Protein AF-A0A2V9WVD9-F1 (afdb_monomer_lite)

Structure (mmCIF, N/CA/C/O backbone):
data_AF-A0A2V9WVD9-F1
#
_entry.id   AF-A0A2V9WVD9-F1
#
loop_
_atom_site.group_PDB
_atom_site.id
_atom_site.type_symbol
_atom_site.label_atom_id
_atom_site.label_alt_id
_atom_site.label_comp_id
_atom_site.label_asym_id
_atom_site.label_entity_id
_atom_site.label_seq_id
_atom_site.pdbx_PDB_ins_code
_atom_site.Cartn_x
_atom_site.Cartn_y
_atom_site.Cartn_z
_atom_site.occupancy
_atom_site.B_iso_or_equiv
_atom_site.auth_seq_id
_atom_site.auth_comp_id
_atom_site.auth_asym_id
_atom_site.auth_atom_id
_atom_site.pdbx_PDB_model_num
ATOM 1 N N . MET A 1 1 ? -7.336 -5.904 20.164 1.00 62.81 1 MET A N 1
ATOM 2 C CA . MET A 1 1 ? -7.458 -5.197 18.865 1.00 62.81 1 MET A CA 1
ATOM 3 C C . MET A 1 1 ? -6.102 -4.842 18.256 1.00 62.81 1 MET A C 1
ATOM 5 O O . MET A 1 1 ? -5.957 -5.002 17.049 1.00 62.81 1 MET A O 1
ATOM 9 N N . SER A 1 2 ? -5.093 -4.467 19.050 1.00 80.38 2 SER A N 1
ATOM 10 C CA . SER A 1 2 ? -3.773 -4.030 18.560 1.00 80.38 2 SER A CA 1
ATOM 11 C C . SER A 1 2 ? -3.052 -5.039 17.654 1.00 80.38 2 SER A C 1
ATOM 13 O O . SER A 1 2 ? -2.699 -4.677 16.541 1.00 80.38 2 SER A O 1
ATOM 15 N N . MET A 1 3 ? -2.923 -6.313 18.053 1.00 88.00 3 MET A N 1
ATOM 16 C CA . MET A 1 3 ? -2.240 -7.331 17.230 1.00 88.00 3 MET A CA 1
ATOM 17 C C . MET A 1 3 ? -2.973 -7.623 15.914 1.00 88.00 3 MET A C 1
ATOM 19 O O . MET A 1 3 ? -2.368 -7.728 14.859 1.00 88.00 3 MET A O 1
ATOM 23 N N . ARG A 1 4 ? -4.306 -7.708 15.952 1.00 90.75 4 ARG A N 1
ATOM 24 C CA . ARG A 1 4 ? -5.131 -7.979 14.762 1.00 90.75 4 ARG A CA 1
ATOM 25 C C . ARG A 1 4 ? -5.047 -6.841 13.754 1.00 90.75 4 ARG A C 1
ATOM 27 O O . ARG A 1 4 ? -4.915 -7.087 12.563 1.00 90.75 4 ARG A O 1
ATOM 34 N N . TYR A 1 5 ? -5.119 -5.610 14.250 1.00 91.88 5 TYR A N 1
ATOM 35 C CA . TYR A 1 5 ? -4.944 -4.427 13.424 1.00 91.88 5 TYR A CA 1
ATOM 36 C C . TYR A 1 5 ? -3.520 -4.348 12.861 1.00 91.88 5 TYR A C 1
ATOM 38 O O . TYR A 1 5 ? -3.373 -4.129 11.666 1.00 91.88 5 TYR A O 1
ATOM 46 N N . PHE A 1 6 ? -2.496 -4.615 13.679 1.00 91.50 6 PHE A N 1
ATOM 47 C CA . PHE A 1 6 ? -1.103 -4.685 13.236 1.00 91.50 6 PHE A CA 1
ATOM 48 C C . PHE A 1 6 ? -0.901 -5.728 12.126 1.00 91.50 6 PHE A C 1
ATOM 50 O O . PHE A 1 6 ? -0.403 -5.406 11.056 1.00 91.50 6 PHE A O 1
ATOM 57 N N . LEU A 1 7 ? -1.367 -6.962 12.325 1.00 94.62 7 LEU A N 1
ATOM 58 C CA . LEU A 1 7 ? -1.268 -8.017 11.315 1.00 94.62 7 LEU A CA 1
ATOM 59 C C . LEU A 1 7 ? -2.023 -7.656 10.034 1.00 94.62 7 LEU A C 1
ATOM 61 O O . LEU A 1 7 ? -1.520 -7.894 8.939 1.00 94.62 7 LEU A O 1
ATOM 65 N N . LEU A 1 8 ? -3.211 -7.056 10.157 1.00 95.69 8 LEU A N 1
ATOM 66 C CA . LEU A 1 8 ? -3.988 -6.649 8.993 1.00 95.69 8 LEU A CA 1
ATOM 67 C C . LEU A 1 8 ? -3.308 -5.517 8.223 1.00 95.69 8 LEU A C 1
ATOM 69 O O . LEU A 1 8 ? -3.276 -5.574 6.998 1.00 95.69 8 LEU A O 1
ATOM 73 N N . ILE A 1 9 ? -2.774 -4.502 8.906 1.00 95.00 9 ILE A N 1
ATOM 74 C CA . ILE A 1 9 ? -2.121 -3.384 8.223 1.00 95.00 9 ILE A CA 1
ATOM 75 C C . ILE A 1 9 ? -0.800 -3.828 7.586 1.00 95.00 9 ILE A C 1
ATOM 77 O O . ILE A 1 9 ? -0.530 -3.465 6.446 1.00 95.00 9 ILE A O 1
ATOM 81 N N . THR A 1 10 ? -0.035 -4.699 8.251 1.00 94.88 10 THR A N 1
ATOM 82 C CA . THR A 1 10 ? 1.156 -5.331 7.666 1.00 94.88 10 THR A CA 1
ATOM 83 C C . THR A 1 10 ? 0.789 -6.152 6.432 1.00 94.88 10 THR A C 1
ATOM 85 O O . THR A 1 10 ? 1.432 -6.020 5.391 1.00 94.88 10 THR A O 1
ATOM 88 N N . CYS A 1 11 ? -0.278 -6.952 6.504 1.00 96.62 11 CYS A N 1
ATOM 89 C CA . CYS A 1 11 ? -0.800 -7.691 5.356 1.00 96.62 11 CYS A CA 1
ATOM 90 C C . CYS A 1 11 ? -1.216 -6.746 4.218 1.00 96.62 11 CYS A C 1
ATOM 92 O O . CYS A 1 11 ? -0.853 -6.988 3.071 1.00 96.62 11 CYS A O 1
ATOM 94 N N . ALA A 1 12 ? -1.899 -5.642 4.532 1.00 96.50 12 ALA A N 1
ATOM 95 C CA . ALA A 1 12 ? -2.318 -4.649 3.549 1.00 96.50 12 ALA A CA 1
ATOM 96 C C . ALA A 1 12 ? -1.125 -4.043 2.806 1.00 96.50 12 ALA A C 1
ATOM 98 O O . ALA A 1 12 ? -1.119 -4.041 1.579 1.00 96.50 12 ALA A O 1
ATOM 99 N N . PHE A 1 13 ? -0.094 -3.595 3.528 1.00 95.06 13 PHE A N 1
ATOM 100 C CA . PHE A 1 13 ? 1.111 -3.045 2.909 1.00 95.06 13 PHE A CA 1
ATOM 101 C C . PHE A 1 13 ? 1.817 -4.059 2.006 1.00 95.06 13 PHE A C 1
ATOM 103 O O . PHE A 1 13 ? 2.194 -3.709 0.893 1.00 95.06 13 PHE A O 1
ATOM 110 N N . ASN A 1 14 ? 1.942 -5.318 2.433 1.00 94.88 14 ASN A N 1
ATOM 111 C CA . ASN A 1 14 ? 2.579 -6.356 1.618 1.00 94.88 14 ASN A CA 1
ATOM 112 C C . ASN A 1 14 ? 1.763 -6.697 0.366 1.00 94.88 14 ASN A C 1
ATOM 114 O O . ASN A 1 14 ? 2.318 -6.770 -0.728 1.00 94.88 14 ASN A O 1
ATOM 118 N N . LEU A 1 15 ? 0.444 -6.864 0.508 1.00 95.69 15 LEU A N 1
ATOM 119 C CA . LEU A 1 15 ? -0.432 -7.150 -0.625 1.00 95.69 15 LEU A CA 1
ATOM 120 C C . LEU A 1 15 ? -0.434 -5.999 -1.630 1.00 95.69 15 LEU A C 1
ATOM 122 O O . LEU A 1 15 ? -0.303 -6.242 -2.826 1.00 95.69 15 LEU A O 1
ATOM 126 N N . PHE A 1 16 ? -0.558 -4.758 -1.162 1.00 95.75 16 PHE A N 1
ATOM 127 C CA . PHE A 1 16 ? -0.585 -3.582 -2.026 1.00 95.75 16 PHE A CA 1
ATOM 128 C C . PHE A 1 16 ? 0.747 -3.346 -2.729 1.00 95.75 16 PHE A C 1
ATOM 130 O O . PHE A 1 16 ? 0.742 -3.129 -3.939 1.00 95.75 16 PHE A O 1
ATOM 137 N N . SER A 1 17 ? 1.872 -3.463 -2.018 1.00 91.88 17 SER A N 1
ATOM 138 C CA . SER A 1 17 ? 3.193 -3.365 -2.640 1.00 91.88 17 SER A CA 1
ATOM 139 C C . SER A 1 17 ? 3.402 -4.472 -3.671 1.00 91.88 17 SER A C 1
ATOM 141 O O . SER A 1 17 ? 3.760 -4.172 -4.801 1.00 91.88 17 SER A O 1
ATOM 143 N N . GLY A 1 18 ? 3.123 -5.735 -3.335 1.00 90.06 18 GLY A N 1
ATOM 144 C CA . GLY A 1 18 ? 3.344 -6.852 -4.260 1.00 90.06 18 GLY A CA 1
ATOM 145 C C . GLY A 1 18 ? 2.459 -6.780 -5.506 1.00 90.06 18 GLY A C 1
ATOM 146 O O . GLY A 1 18 ? 2.950 -6.819 -6.631 1.00 90.06 18 GLY A O 1
ATOM 147 N N . THR A 1 19 ? 1.148 -6.624 -5.319 1.00 93.44 19 THR A N 1
ATOM 148 C CA . THR A 1 19 ? 0.192 -6.613 -6.442 1.00 93.44 19 THR A CA 1
ATOM 149 C C . THR A 1 19 ? 0.269 -5.331 -7.269 1.00 93.44 19 THR A C 1
ATOM 151 O O . THR A 1 19 ? 0.208 -5.387 -8.498 1.00 93.44 19 THR A O 1
ATOM 154 N N . GLY A 1 20 ? 0.467 -4.181 -6.617 1.00 91.62 20 GLY A N 1
ATOM 155 C CA . GLY A 1 20 ? 0.653 -2.897 -7.288 1.00 91.62 20 GLY A CA 1
ATOM 156 C C . GLY A 1 20 ? 1.946 -2.847 -8.100 1.00 91.62 20 GLY A C 1
ATOM 157 O O . GLY A 1 20 ? 1.975 -2.216 -9.154 1.00 91.62 20 GLY A O 1
ATOM 158 N N . TYR A 1 21 ? 2.989 -3.563 -7.667 1.00 91.56 21 TYR A N 1
ATOM 159 C CA . TYR A 1 21 ? 4.259 -3.624 -8.383 1.00 91.56 21 TYR A CA 1
ATOM 160 C C . TYR A 1 21 ? 4.154 -4.338 -9.736 1.00 91.56 21 TYR A C 1
ATOM 162 O O . TYR A 1 21 ? 4.729 -3.851 -10.706 1.00 91.56 21 TYR A O 1
ATOM 170 N N . PHE A 1 22 ? 3.366 -5.418 -9.853 1.00 92.69 22 PHE A N 1
ATOM 171 C CA . PHE A 1 22 ? 3.107 -6.051 -11.159 1.00 92.69 22 PHE A CA 1
ATOM 172 C C . PHE A 1 22 ? 2.462 -5.072 -12.140 1.00 92.69 22 PHE A C 1
ATOM 174 O O . PHE A 1 22 ? 2.919 -4.934 -13.274 1.00 92.69 22 PHE A O 1
ATOM 181 N N . PHE A 1 23 ? 1.427 -4.360 -11.683 1.00 93.19 23 PHE A N 1
ATOM 182 C CA . PHE A 1 23 ? 0.738 -3.363 -12.495 1.00 93.19 23 PHE A CA 1
ATOM 183 C C . PHE A 1 23 ? 1.695 -2.242 -12.912 1.00 93.19 23 PHE A C 1
ATOM 185 O O . PHE A 1 23 ? 1.818 -1.940 -14.098 1.00 93.19 23 PHE A O 1
ATOM 192 N N . PHE A 1 24 ? 2.416 -1.665 -11.947 1.00 91.50 24 PHE A N 1
ATOM 193 C CA . PHE A 1 24 ? 3.374 -0.592 -12.194 1.00 91.50 24 PHE A CA 1
ATOM 194 C C . PHE A 1 24 ? 4.455 -1.020 -13.190 1.00 91.50 24 PHE A C 1
ATOM 196 O O . PHE A 1 24 ? 4.701 -0.305 -14.161 1.00 91.50 24 PHE A O 1
ATOM 203 N N . SER A 1 25 ? 5.051 -2.197 -12.996 1.00 91.94 25 SER A N 1
ATOM 204 C CA . SER A 1 25 ? 6.098 -2.721 -13.871 1.00 91.94 25 SER A CA 1
ATOM 205 C C . SER A 1 25 ? 5.582 -3.006 -15.285 1.00 91.94 25 SER A C 1
ATOM 207 O O . SER A 1 25 ? 6.217 -2.606 -16.260 1.00 91.94 25 SER A O 1
ATOM 209 N N . GLY A 1 26 ? 4.384 -3.585 -15.424 1.00 91.69 26 GLY A N 1
ATOM 210 C CA . GLY A 1 26 ? 3.754 -3.815 -16.728 1.00 91.69 26 GLY A CA 1
ATOM 211 C C . GLY A 1 26 ? 3.459 -2.522 -17.504 1.00 91.69 26 GLY A C 1
ATOM 212 O O . GLY A 1 26 ? 3.718 -2.448 -18.712 1.00 91.69 26 GLY A O 1
ATOM 213 N N . VAL A 1 27 ? 2.971 -1.479 -16.819 1.00 92.31 27 VAL A N 1
ATOM 214 C CA . VAL A 1 27 ? 2.673 -0.169 -17.430 1.00 92.31 27 VAL A CA 1
ATOM 215 C C . VAL A 1 27 ? 3.952 0.579 -17.803 1.00 92.31 27 VAL A C 1
ATOM 217 O O . VAL A 1 27 ? 4.081 1.048 -18.932 1.00 92.31 27 VAL A O 1
ATOM 220 N N . THR A 1 28 ? 4.908 0.682 -16.882 1.00 90.62 28 THR A N 1
ATOM 221 C CA . THR A 1 28 ? 6.100 1.535 -17.050 1.00 90.62 28 THR A CA 1
ATOM 222 C C . THR A 1 28 ? 7.258 0.855 -17.769 1.00 90.62 28 THR A C 1
ATOM 224 O O . THR A 1 28 ? 8.167 1.539 -18.228 1.00 90.62 28 THR A O 1
ATOM 227 N N . ASN A 1 29 ? 7.227 -0.474 -17.901 1.00 90.44 29 ASN A N 1
ATOM 228 C CA . ASN A 1 29 ? 8.376 -1.279 -18.320 1.00 90.44 29 ASN A CA 1
ATOM 229 C C . ASN A 1 29 ? 9.611 -1.099 -17.428 1.00 90.44 29 ASN A C 1
ATOM 231 O O . ASN A 1 29 ? 10.742 -1.162 -17.907 1.00 90.44 29 ASN A O 1
ATOM 235 N N . PHE A 1 30 ? 9.395 -0.835 -16.142 1.00 88.12 30 PHE A N 1
ATOM 236 C CA . PHE A 1 30 ? 10.455 -0.573 -15.179 1.00 88.12 30 PHE A CA 1
ATOM 237 C C . PHE A 1 30 ? 10.404 -1.568 -14.013 1.00 88.12 30 PHE A C 1
ATOM 239 O O . PHE A 1 30 ? 9.336 -2.062 -13.645 1.00 88.12 30 PHE A O 1
ATOM 246 N N . GLY A 1 31 ? 11.560 -1.842 -13.411 1.00 86.00 31 GLY A N 1
ATOM 247 C CA . GLY A 1 31 ? 11.699 -2.741 -12.266 1.00 86.00 31 GLY A CA 1
ATOM 248 C C . GLY A 1 31 ? 11.920 -4.209 -12.634 1.00 86.00 31 GLY A C 1
ATOM 249 O O . GLY A 1 31 ? 12.075 -4.574 -13.799 1.00 86.00 31 GLY A O 1
ATOM 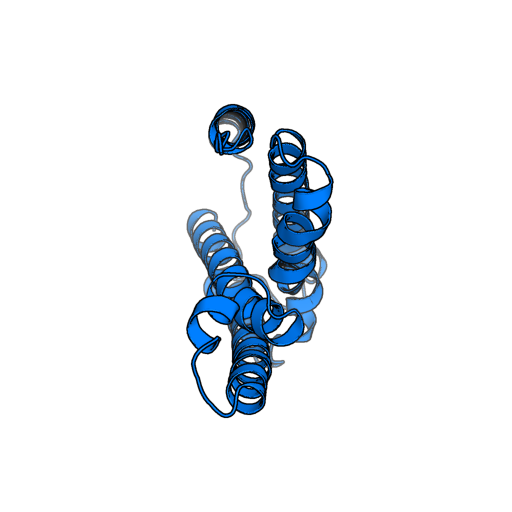250 N N . ASP A 1 32 ? 11.925 -5.055 -11.611 1.00 90.44 32 ASP A N 1
ATOM 251 C CA . ASP A 1 32 ? 12.369 -6.446 -11.681 1.00 90.44 32 ASP A CA 1
ATOM 252 C C . ASP A 1 32 ? 11.490 -7.276 -12.620 1.00 90.44 32 ASP A C 1
ATOM 254 O O . ASP A 1 32 ? 11.994 -8.072 -13.407 1.00 90.44 32 ASP A O 1
ATOM 258 N N . TRP A 1 33 ? 10.173 -7.045 -12.618 1.00 92.19 33 TRP A N 1
ATOM 259 C CA . TRP A 1 33 ? 9.265 -7.771 -13.510 1.00 92.19 33 TRP A CA 1
ATOM 260 C C . TRP A 1 33 ? 9.440 -7.402 -14.975 1.00 92.19 33 TRP A C 1
ATOM 262 O O . TRP A 1 33 ? 9.295 -8.280 -15.820 1.00 92.19 33 TRP A O 1
ATOM 272 N N . ALA A 1 34 ? 9.822 -6.162 -15.282 1.00 91.88 34 ALA A N 1
ATOM 273 C CA . ALA A 1 34 ? 10.179 -5.765 -16.637 1.00 91.88 34 ALA A CA 1
ATOM 274 C C . ALA A 1 34 ? 11.440 -6.504 -17.111 1.00 91.88 34 ALA A C 1
ATOM 276 O O . ALA A 1 34 ? 11.493 -6.952 -18.257 1.00 91.88 34 ALA A O 1
ATOM 277 N N . ALA A 1 35 ? 12.417 -6.710 -16.217 1.00 93.44 35 ALA A N 1
ATOM 278 C CA . ALA A 1 35 ? 13.596 -7.522 -16.508 1.00 93.44 35 ALA A CA 1
ATOM 279 C C . ALA A 1 35 ? 13.228 -8.999 -16.741 1.00 93.44 35 ALA A C 1
ATOM 281 O O . ALA A 1 35 ? 13.685 -9.583 -17.724 1.00 93.44 35 ALA A O 1
ATOM 282 N N . VAL A 1 36 ? 12.343 -9.577 -15.917 1.00 93.44 36 VAL A N 1
ATOM 283 C CA . VAL A 1 36 ? 11.847 -10.960 -16.079 1.00 93.44 36 VAL A CA 1
ATOM 284 C C . VAL A 1 36 ? 11.207 -11.183 -17.454 1.00 93.44 36 VAL A C 1
ATOM 286 O O . VAL A 1 36 ? 11.440 -12.217 -18.076 1.00 93.44 36 VAL A O 1
ATOM 289 N N . ILE A 1 37 ? 10.426 -10.222 -17.958 1.00 93.69 37 ILE A N 1
ATOM 290 C CA . ILE A 1 37 ? 9.719 -10.368 -19.243 1.00 93.69 37 ILE A CA 1
ATOM 291 C C . ILE A 1 37 ? 10.501 -9.841 -20.457 1.00 93.69 37 ILE A C 1
ATOM 293 O O . ILE A 1 37 ? 9.983 -9.866 -21.576 1.00 93.69 37 ILE A O 1
ATOM 297 N N . SER A 1 38 ? 11.723 -9.337 -20.263 1.00 92.69 38 SER A N 1
ATOM 298 C CA . SER A 1 38 ? 12.500 -8.651 -21.308 1.00 92.69 38 SER A CA 1
ATOM 299 C C . SER A 1 38 ? 12.861 -9.551 -22.496 1.00 92.69 38 SER A C 1
ATOM 301 O O . SER A 1 38 ? 12.819 -9.099 -23.636 1.00 92.69 38 SER A O 1
ATOM 303 N N . GLY A 1 39 ? 13.150 -1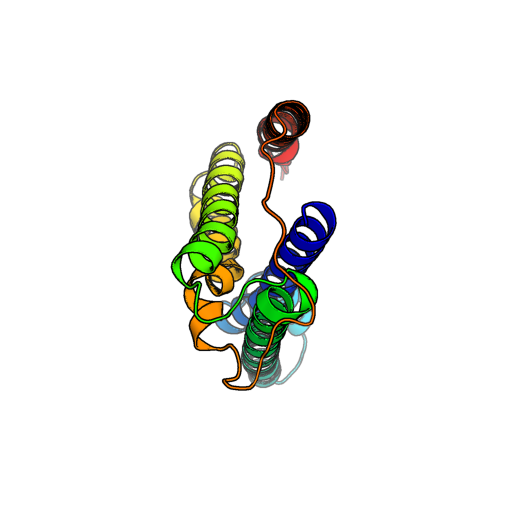0.830 -22.240 1.00 91.62 39 GLY A N 1
ATOM 304 C CA . GLY A 1 39 ? 13.466 -11.830 -23.268 1.00 91.62 39 GLY A CA 1
ATOM 305 C C . GLY A 1 39 ? 12.268 -12.650 -23.758 1.00 91.62 39 GLY A C 1
ATOM 306 O O . GLY A 1 39 ? 12.441 -13.548 -24.580 1.00 91.62 39 GLY A O 1
ATOM 307 N N . LEU A 1 40 ? 11.058 -12.394 -23.247 1.00 92.25 40 LEU A N 1
ATOM 308 C CA . LEU A 1 40 ? 9.876 -13.186 -23.583 1.00 92.25 40 LEU A CA 1
ATOM 309 C C . LEU A 1 40 ? 9.115 -12.578 -24.768 1.00 92.25 40 LEU A C 1
ATOM 311 O O . LEU A 1 40 ? 8.707 -11.415 -24.742 1.00 92.25 40 LEU A O 1
ATOM 315 N N . HIS A 1 41 ? 8.853 -13.397 -25.789 1.00 91.44 41 HIS A N 1
ATOM 316 C CA . HIS A 1 41 ? 8.084 -13.009 -26.970 1.00 91.44 41 HIS A CA 1
ATOM 317 C C . HIS A 1 41 ? 6.679 -13.643 -26.971 1.00 91.44 41 HIS A C 1
ATOM 319 O O . HIS A 1 41 ? 6.537 -14.799 -26.577 1.00 91.44 41 HIS A O 1
ATOM 325 N N . PRO A 1 42 ? 5.635 -12.923 -27.429 1.00 93.38 42 PRO A N 1
ATOM 326 C CA . PRO A 1 42 ? 5.633 -11.502 -27.771 1.00 93.38 42 PRO A CA 1
ATOM 327 C C . PRO A 1 42 ? 5.577 -10.617 -26.512 1.00 93.38 42 PRO A C 1
ATOM 329 O O . PRO A 1 42 ? 4.706 -10.774 -25.660 1.00 93.38 42 PRO A O 1
ATOM 332 N N . HIS A 1 43 ? 6.484 -9.643 -26.410 1.00 92.44 43 HIS A N 1
ATOM 333 C CA . HIS A 1 43 ? 6.679 -8.845 -25.191 1.00 92.44 43 HIS A CA 1
ATOM 334 C C . HIS A 1 43 ? 5.418 -8.084 -24.735 1.00 92.44 43 HIS A C 1
ATOM 336 O O . HIS A 1 43 ? 5.132 -7.992 -23.541 1.00 92.44 43 HIS A O 1
ATOM 342 N N . TRP A 1 44 ? 4.607 -7.590 -25.677 1.00 93.25 44 TRP A N 1
ATOM 343 C CA . TRP A 1 44 ? 3.366 -6.872 -25.366 1.00 93.25 44 TRP A CA 1
ATOM 344 C C . TRP A 1 44 ? 2.348 -7.739 -24.607 1.00 93.25 44 TRP A C 1
ATOM 346 O O . TRP A 1 44 ? 1.628 -7.221 -23.754 1.00 93.25 44 TRP A O 1
ATOM 356 N N . LEU A 1 45 ? 2.309 -9.052 -24.870 1.00 95.88 45 LEU A N 1
ATOM 357 C CA . LEU A 1 45 ? 1.380 -9.972 -24.212 1.00 95.88 45 LEU A CA 1
ATOM 358 C C . LEU A 1 45 ? 1.737 -10.122 -22.733 1.00 95.88 45 LEU A C 1
ATOM 360 O O . LEU A 1 45 ? 0.869 -10.005 -21.873 1.00 95.88 45 LEU A O 1
ATOM 364 N N . TRP A 1 46 ? 3.022 -10.302 -22.428 1.00 95.81 46 TRP A N 1
ATOM 365 C CA . TRP A 1 46 ? 3.513 -10.403 -21.053 1.00 95.81 46 TRP A CA 1
ATOM 366 C C . TRP A 1 46 ? 3.274 -9.121 -20.261 1.00 95.81 46 TRP A C 1
ATOM 368 O O . TRP A 1 46 ? 2.866 -9.176 -19.101 1.00 95.81 46 TRP A O 1
ATOM 378 N N . ARG A 1 47 ? 3.424 -7.961 -20.906 1.00 95.19 47 ARG A N 1
ATOM 379 C CA . ARG A 1 47 ? 3.056 -6.676 -20.301 1.00 95.19 47 ARG A CA 1
ATOM 380 C C . ARG A 1 47 ? 1.567 -6.590 -20.004 1.00 95.19 47 ARG A C 1
ATOM 382 O O . ARG A 1 47 ? 1.201 -6.234 -18.889 1.00 95.19 47 ARG A O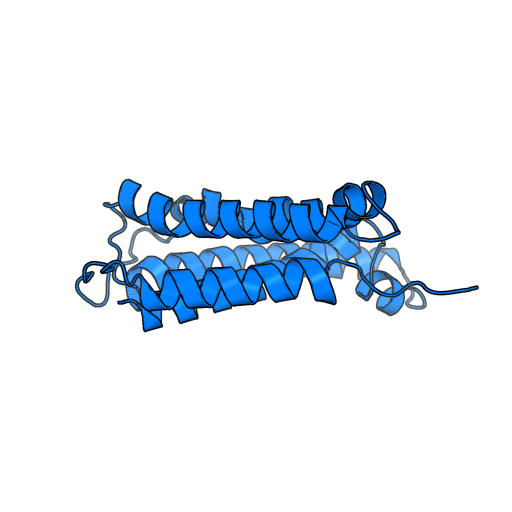 1
ATOM 389 N N . MET A 1 48 ? 0.712 -6.962 -20.955 1.00 95.81 48 MET A N 1
ATOM 390 C CA . MET A 1 48 ? -0.738 -6.990 -20.741 1.00 95.81 48 MET A CA 1
ATOM 391 C C . MET A 1 48 ? -1.124 -7.933 -19.597 1.00 95.81 48 MET A C 1
ATOM 393 O O . MET A 1 48 ? -1.945 -7.563 -18.759 1.00 95.81 48 MET A O 1
ATOM 397 N N . LEU A 1 49 ? -0.492 -9.105 -19.499 1.00 96.19 49 LEU A N 1
ATOM 398 C CA . LEU A 1 49 ? -0.709 -10.039 -18.393 1.00 96.19 49 LEU A CA 1
ATOM 399 C C . LEU A 1 49 ? -0.283 -9.452 -17.041 1.00 96.19 49 LEU A C 1
ATOM 401 O O . LEU A 1 49 ? -1.035 -9.577 -16.076 1.00 96.19 49 LEU A O 1
ATOM 405 N N . LEU A 1 50 ? 0.862 -8.765 -16.963 1.00 95.81 50 LEU A N 1
ATOM 406 C CA . LEU A 1 50 ? 1.287 -8.069 -15.741 1.00 95.81 50 LEU A CA 1
ATOM 407 C C . LEU A 1 50 ? 0.306 -6.963 -15.338 1.00 95.81 50 LEU A C 1
ATOM 409 O O . LEU A 1 50 ? -0.037 -6.842 -14.162 1.00 95.81 50 LEU A O 1
ATOM 413 N N . VAL A 1 51 ? -0.180 -6.182 -16.304 1.00 96.19 51 VAL A N 1
ATOM 414 C CA . VAL A 1 51 ? -1.141 -5.101 -16.055 1.00 96.19 51 VAL A CA 1
ATOM 415 C C . VAL A 1 51 ? -2.476 -5.661 -15.568 1.00 96.19 51 VAL A C 1
ATOM 417 O O . VAL A 1 51 ? -2.960 -5.263 -14.509 1.00 96.19 51 VAL A O 1
ATOM 420 N N . VAL A 1 52 ? -3.067 -6.606 -16.300 1.00 97.31 52 VAL A N 1
ATOM 421 C CA . VAL A 1 52 ? -4.380 -7.178 -15.966 1.00 97.31 52 VAL A CA 1
ATOM 422 C C . VAL A 1 52 ? -4.306 -8.011 -14.686 1.00 97.31 52 VAL A C 1
ATOM 424 O O . VAL A 1 52 ? -5.157 -7.866 -13.805 1.00 97.31 52 VAL A O 1
ATOM 427 N N . GLY A 1 53 ? -3.272 -8.842 -14.551 1.00 97.00 53 GLY A N 1
ATOM 428 C CA . GLY A 1 53 ? -3.027 -9.655 -13.363 1.00 97.00 53 GLY A CA 1
ATOM 429 C C . GLY A 1 53 ? -2.764 -8.794 -12.131 1.00 97.00 53 GLY A C 1
ATOM 430 O O . GLY A 1 53 ? -3.400 -8.998 -11.098 1.00 97.00 53 GLY A O 1
ATOM 431 N N . GLY A 1 54 ? -1.911 -7.775 -12.257 1.00 96.00 54 GLY A N 1
ATOM 432 C CA . GLY A 1 54 ? -1.632 -6.804 -11.202 1.00 96.00 54 GLY A CA 1
ATOM 433 C C . GLY A 1 54 ? -2.877 -6.032 -10.774 1.00 96.00 54 GLY A C 1
ATOM 434 O O . GLY A 1 54 ? -3.191 -6.004 -9.587 1.00 96.00 54 GLY A O 1
ATOM 435 N N . ALA A 1 55 ? -3.644 -5.478 -11.718 1.00 95.88 55 ALA A N 1
ATOM 436 C CA . ALA A 1 55 ? -4.879 -4.748 -11.419 1.00 95.88 55 ALA A CA 1
ATOM 437 C C . ALA A 1 55 ? -5.931 -5.637 -10.732 1.00 95.88 55 ALA A C 1
ATOM 439 O O . ALA A 1 55 ? -6.545 -5.232 -9.742 1.00 95.88 55 ALA A O 1
ATOM 440 N N . THR A 1 56 ? -6.108 -6.867 -11.219 1.00 97.25 56 THR A N 1
ATOM 441 C CA . THR A 1 56 ? -7.061 -7.830 -10.647 1.00 97.25 56 THR A CA 1
ATOM 442 C C . THR A 1 56 ? -6.638 -8.253 -9.242 1.00 97.25 56 THR A C 1
ATOM 444 O O . THR A 1 56 ? -7.453 -8.237 -8.315 1.00 97.25 56 THR A O 1
ATOM 447 N N . ALA A 1 57 ? -5.357 -8.576 -9.051 1.00 96.88 57 ALA A N 1
ATOM 448 C CA . ALA A 1 57 ? -4.814 -8.941 -7.749 1.00 96.88 57 ALA A CA 1
ATOM 449 C C . ALA A 1 57 ? -4.864 -7.764 -6.763 1.00 96.88 57 ALA A C 1
ATOM 451 O O . ALA A 1 57 ? -5.200 -7.957 -5.596 1.00 96.88 57 ALA A O 1
ATOM 452 N N . TYR A 1 58 ? -4.617 -6.539 -7.232 1.00 96.56 58 TYR A N 1
ATOM 453 C CA . TYR A 1 58 ? -4.720 -5.326 -6.425 1.00 96.56 58 TYR A CA 1
ATOM 454 C C . TYR A 1 58 ? -6.159 -5.067 -5.976 1.00 96.56 58 TYR A C 1
ATOM 456 O O . TYR A 1 58 ? -6.420 -4.821 -4.797 1.00 96.56 58 TYR A O 1
ATOM 464 N N . TYR A 1 59 ? -7.124 -5.197 -6.888 1.00 96.38 59 TYR A N 1
ATOM 465 C CA . TYR A 1 59 ? -8.542 -5.110 -6.549 1.00 96.38 59 TYR A CA 1
ATOM 466 C C . TYR A 1 59 ? -8.941 -6.170 -5.511 1.00 96.38 59 TYR A C 1
ATOM 468 O O . TYR A 1 59 ? -9.597 -5.856 -4.511 1.00 96.38 59 TYR A O 1
ATOM 476 N N . ALA A 1 60 ? -8.500 -7.417 -5.700 1.00 97.00 60 ALA A N 1
ATOM 477 C CA . ALA A 1 60 ? -8.725 -8.492 -4.739 1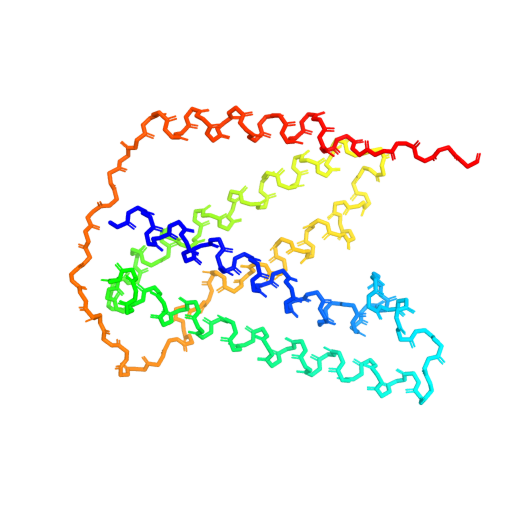.00 97.00 60 ALA A CA 1
ATOM 478 C C . ALA A 1 60 ? -8.087 -8.176 -3.375 1.00 97.00 60 ALA A C 1
ATOM 480 O O . ALA A 1 60 ? -8.740 -8.346 -2.345 1.00 97.00 60 ALA A O 1
ATOM 481 N N . ALA A 1 61 ? -6.867 -7.634 -3.348 1.00 97.44 61 ALA A N 1
ATOM 482 C CA . ALA A 1 61 ? -6.205 -7.193 -2.125 1.00 97.44 61 ALA A CA 1
ATOM 483 C C . ALA A 1 61 ? -7.012 -6.108 -1.399 1.00 97.44 61 ALA A C 1
ATOM 485 O O . ALA A 1 61 ? -7.258 -6.225 -0.198 1.00 97.44 61 ALA A O 1
ATOM 486 N N . VAL A 1 62 ? -7.503 -5.091 -2.117 1.00 97.12 62 VAL A N 1
ATOM 487 C CA . VAL A 1 62 ? -8.342 -4.020 -1.544 1.00 97.12 62 VAL A CA 1
ATOM 488 C C . VAL A 1 62 ? -9.594 -4.611 -0.893 1.00 97.12 62 VAL A C 1
ATOM 490 O O . VAL A 1 62 ? -9.966 -4.229 0.222 1.00 97.12 62 VAL A O 1
ATOM 493 N N . ARG A 1 63 ? -10.218 -5.594 -1.550 1.00 96.31 63 ARG A N 1
ATOM 494 C CA . ARG A 1 63 ? -11.387 -6.315 -1.028 1.00 96.31 63 ARG A CA 1
ATOM 495 C C . ARG A 1 63 ? -11.051 -7.125 0.219 1.00 96.31 63 ARG A C 1
ATOM 497 O O . ARG A 1 63 ? -11.767 -7.008 1.214 1.00 96.31 63 ARG A O 1
ATOM 504 N N . VAL A 1 64 ? -9.976 -7.910 0.188 1.00 96.94 64 VAL A N 1
ATOM 505 C CA . VAL A 1 64 ? -9.530 -8.744 1.315 1.00 96.94 64 VAL A CA 1
ATOM 506 C C . VAL A 1 64 ? -9.212 -7.882 2.534 1.00 96.94 64 VAL A C 1
ATOM 508 O O . VAL A 1 64 ? -9.714 -8.161 3.623 1.00 96.94 64 VAL A O 1
ATOM 511 N N . VAL A 1 65 ? -8.464 -6.790 2.358 1.00 97.19 65 VAL A N 1
ATOM 512 C CA . VAL A 1 65 ? -8.113 -5.870 3.451 1.00 97.19 65 VAL A CA 1
ATOM 513 C C . VAL A 1 65 ? -9.358 -5.172 4.004 1.00 97.19 65 VAL A C 1
ATOM 515 O O . VAL A 1 65 ? -9.536 -5.105 5.222 1.00 97.19 65 VAL A O 1
ATOM 518 N N . GLY A 1 66 ? -10.260 -4.699 3.137 1.00 96.19 66 GLY A N 1
ATOM 519 C CA . GLY A 1 66 ? -11.510 -4.062 3.559 1.00 96.19 66 GLY A CA 1
ATOM 520 C C . GLY A 1 66 ? -12.438 -5.006 4.331 1.00 96.19 66 GLY A C 1
ATOM 521 O O . GLY A 1 66 ? -12.964 -4.642 5.385 1.00 96.19 66 GLY A O 1
ATOM 522 N N . ILE A 1 67 ? -12.592 -6.249 3.865 1.00 95.88 67 ILE A N 1
ATOM 523 C CA . ILE A 1 67 ? -13.330 -7.297 4.589 1.00 95.88 67 ILE A CA 1
ATOM 524 C C . ILE A 1 67 ? -12.625 -7.627 5.908 1.00 95.88 67 ILE A C 1
ATOM 526 O O . ILE A 1 67 ? -13.292 -7.783 6.931 1.00 95.88 67 ILE A O 1
ATOM 530 N N . GLY A 1 68 ? -11.293 -7.683 5.913 1.00 95.44 68 GLY A N 1
ATOM 531 C CA . GLY A 1 68 ? -10.481 -7.874 7.110 1.00 95.44 68 GLY A CA 1
ATOM 532 C C . GLY A 1 68 ? -10.707 -6.776 8.150 1.00 95.44 68 GLY A C 1
ATOM 533 O O . GLY A 1 68 ? -10.859 -7.081 9.330 1.00 95.44 68 GLY A O 1
ATOM 534 N N . LEU A 1 69 ? -10.832 -5.509 7.752 1.00 94.25 69 LEU A N 1
ATOM 535 C CA . LEU A 1 69 ? -11.135 -4.424 8.695 1.00 94.25 69 LEU A CA 1
ATOM 536 C C . LEU A 1 69 ? -12.478 -4.646 9.402 1.00 94.25 69 LEU A C 1
ATOM 538 O O . LEU A 1 69 ? -12.581 -4.449 10.616 1.00 94.25 69 LEU A O 1
ATOM 542 N N . VAL A 1 70 ? -13.483 -5.127 8.670 1.00 94.88 70 VAL A N 1
ATOM 543 C CA . VAL A 1 70 ? -14.810 -5.399 9.234 1.00 94.88 70 VAL A CA 1
ATOM 544 C C . VAL A 1 70 ? -14.832 -6.685 10.049 1.00 94.88 70 VAL A C 1
ATOM 546 O O . VAL A 1 70 ? -15.141 -6.657 11.236 1.00 94.88 70 VAL A O 1
ATOM 549 N N . ARG A 1 71 ? -14.497 -7.823 9.437 1.00 94.31 71 ARG A N 1
ATOM 550 C CA . ARG A 1 71 ? -14.634 -9.149 10.057 1.00 94.31 71 ARG A CA 1
ATOM 551 C C . ARG A 1 71 ? -13.525 -9.438 11.056 1.00 94.31 71 ARG A C 1
ATOM 553 O O . ARG A 1 71 ? -13.795 -9.945 12.142 1.00 94.31 71 ARG A O 1
ATOM 560 N N . TYR A 1 72 ? -12.285 -9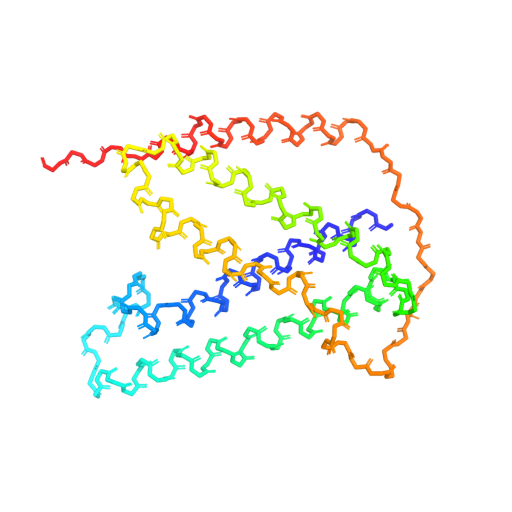.113 10.694 1.00 92.75 72 TYR A N 1
ATOM 561 C CA . TYR A 1 72 ? -11.121 -9.384 11.526 1.00 92.75 72 TYR A CA 1
ATOM 562 C C . TYR A 1 72 ? -10.868 -8.244 12.516 1.00 92.75 72 TYR A C 1
ATOM 564 O O . TYR A 1 72 ? -10.784 -8.497 13.704 1.00 92.75 72 TYR A O 1
ATOM 572 N N . VAL A 1 73 ? -10.805 -6.968 12.156 1.00 92.38 73 VAL A N 1
ATOM 573 C CA . VAL A 1 73 ? -10.591 -5.931 13.197 1.00 92.38 73 VAL A CA 1
ATOM 574 C C . VAL A 1 73 ? -11.876 -5.638 13.984 1.00 92.38 73 VAL A C 1
ATOM 576 O O . VAL A 1 73 ? -11.809 -5.248 15.150 1.00 92.38 73 VAL A O 1
ATOM 579 N N . GLY A 1 74 ? -13.042 -5.931 13.407 1.00 92.75 74 GLY A N 1
ATOM 580 C CA . GLY A 1 74 ? -14.334 -5.723 14.054 1.00 92.75 74 GLY A CA 1
ATOM 581 C C . GLY A 1 74 ? -14.876 -4.312 13.851 1.00 92.75 74 GLY A C 1
ATOM 582 O O . GLY A 1 74 ? -15.740 -3.902 14.616 1.00 92.75 74 GLY A O 1
ATOM 583 N N . VAL A 1 75 ? -14.342 -3.535 12.897 1.00 92.25 75 VAL A N 1
ATOM 584 C CA . VAL A 1 75 ? -14.784 -2.155 12.647 1.00 92.25 75 VAL A CA 1
ATOM 585 C C . VAL A 1 75 ? -16.066 -2.186 11.815 1.00 92.25 75 VAL A C 1
ATOM 587 O O . VAL A 1 75 ? -16.018 -2.603 10.657 1.00 92.25 75 VAL A O 1
ATOM 590 N N . PRO A 1 76 ? -17.210 -1.748 12.360 1.00 90.88 76 PRO A N 1
ATOM 591 C CA . PRO A 1 76 ? -18.461 -1.746 11.620 1.00 90.88 76 PRO A CA 1
ATOM 592 C C . PRO A 1 76 ? -18.402 -0.818 10.401 1.00 90.88 76 PRO A C 1
ATOM 594 O O . PRO A 1 76 ? -17.715 0.208 10.412 1.00 90.88 76 PRO A O 1
ATOM 597 N N . ARG A 1 77 ? -19.124 -1.175 9.336 1.00 89.38 77 ARG A N 1
ATOM 598 C CA . ARG A 1 77 ? -19.146 -0.403 8.082 1.00 89.38 77 ARG A CA 1
ATOM 599 C C . ARG A 1 77 ? -19.774 0.980 8.227 1.00 89.38 77 ARG A C 1
ATOM 601 O O . ARG A 1 77 ? -19.406 1.890 7.492 1.00 89.38 77 ARG A O 1
ATOM 608 N N . ASP A 1 78 ? -20.720 1.132 9.136 1.00 88.94 78 ASP A N 1
ATOM 609 C CA . ASP A 1 78 ? -21.353 2.397 9.514 1.00 88.94 78 ASP A CA 1
ATOM 610 C C . ASP A 1 78 ? -20.357 3.354 10.194 1.00 88.94 78 ASP A C 1
ATOM 612 O O . ASP A 1 78 ? -20.484 4.573 10.085 1.00 88.94 78 ASP A O 1
ATOM 616 N N . GLN A 1 79 ? -19.277 2.836 10.791 1.00 90.25 79 GLN A N 1
ATOM 617 C CA . GLN A 1 79 ? -18.236 3.640 11.439 1.00 90.25 79 GLN A CA 1
ATOM 618 C C . GLN A 1 79 ? -17.150 4.123 10.460 1.00 90.25 79 GLN A C 1
ATOM 620 O O . GLN A 1 79 ? -15.947 3.964 10.700 1.00 90.25 79 GLN A O 1
ATOM 625 N N . GLN A 1 80 ? -17.561 4.791 9.379 1.00 89.31 80 GLN A N 1
ATOM 626 C CA . GLN A 1 80 ? -16.670 5.306 8.325 1.00 89.31 80 GLN A CA 1
ATOM 627 C C . GLN A 1 80 ? -15.533 6.182 8.880 1.00 89.31 80 GLN A C 1
ATOM 629 O O . GLN A 1 80 ? -14.374 6.035 8.497 1.00 89.31 80 GLN A O 1
ATOM 634 N N . ARG A 1 81 ? -15.822 7.056 9.855 1.00 90.88 81 ARG A N 1
ATOM 635 C CA . ARG A 1 81 ? -14.804 7.923 10.479 1.00 90.88 81 ARG A CA 1
ATOM 636 C C . ARG A 1 81 ? -13.693 7.118 11.160 1.00 90.88 81 ARG A C 1
ATOM 638 O O . ARG A 1 81 ? -12.521 7.483 11.073 1.00 90.88 81 ARG A O 1
ATOM 645 N N . ARG A 1 82 ? -14.054 6.018 11.826 1.00 90.56 82 ARG A N 1
ATOM 646 C CA . ARG A 1 82 ? -13.100 5.131 12.500 1.00 90.56 82 ARG A CA 1
ATOM 647 C C . ARG A 1 82 ? -12.276 4.344 11.488 1.00 90.56 82 ARG A C 1
ATOM 649 O O . ARG A 1 82 ? -11.063 4.274 11.653 1.00 90.56 82 ARG A O 1
ATOM 656 N N . MET A 1 83 ? -12.913 3.815 10.441 1.00 91.88 83 MET A N 1
ATOM 657 C CA . MET A 1 83 ? -12.215 3.151 9.335 1.00 91.88 83 MET A CA 1
ATOM 658 C C . MET A 1 83 ? -11.172 4.074 8.711 1.00 91.88 83 MET A C 1
ATOM 660 O O . MET A 1 83 ? -9.997 3.725 8.692 1.00 91.88 83 MET A O 1
ATOM 664 N N . ARG A 1 84 ? -11.577 5.289 8.315 1.00 92.81 84 ARG A N 1
ATOM 665 C CA . ARG A 1 84 ? -10.668 6.287 7.738 1.00 92.81 84 ARG A CA 1
ATOM 666 C C . ARG A 1 84 ? -9.506 6.601 8.668 1.00 92.81 84 ARG A C 1
ATOM 668 O O . ARG A 1 84 ? -8.372 6.637 8.219 1.00 92.81 84 ARG A O 1
ATOM 675 N N . LYS A 1 85 ? -9.742 6.779 9.970 1.00 92.25 85 LYS A N 1
ATOM 676 C CA . LYS A 1 85 ? -8.650 7.029 10.926 1.00 92.25 85 LYS A CA 1
ATOM 677 C C . LYS A 1 85 ? -7.642 5.871 10.974 1.00 92.25 85 LYS A C 1
ATOM 679 O O . LYS A 1 85 ? -6.445 6.118 11.072 1.00 92.25 85 LYS A O 1
ATOM 684 N N . LEU A 1 86 ? -8.126 4.631 10.892 1.00 92.44 86 LEU A N 1
ATOM 685 C CA . LEU A 1 86 ? -7.306 3.416 10.902 1.00 92.44 86 LEU A CA 1
ATOM 686 C C . LEU A 1 86 ? -6.601 3.135 9.565 1.00 92.44 86 LEU A C 1
ATOM 688 O O . LEU A 1 86 ? -5.729 2.281 9.528 1.00 92.44 86 LEU A O 1
ATOM 692 N N . THR A 1 87 ? -6.940 3.817 8.471 1.00 94.94 87 THR A N 1
ATOM 693 C CA . THR A 1 87 ? -6.272 3.607 7.174 1.00 94.94 87 THR A CA 1
ATOM 694 C C . THR A 1 87 ? -5.456 4.812 6.718 1.00 94.94 87 THR A C 1
ATOM 696 O O . THR A 1 87 ? -4.348 4.648 6.218 1.00 94.94 87 THR A O 1
ATOM 699 N N . ILE A 1 88 ? -5.946 6.028 6.957 1.00 95.19 88 ILE A N 1
ATOM 700 C CA . ILE A 1 88 ? -5.279 7.283 6.587 1.00 95.19 88 ILE A CA 1
ATOM 701 C C . ILE A 1 88 ? -3.996 7.483 7.388 1.00 95.19 88 ILE A C 1
ATOM 703 O O . ILE A 1 88 ? -2.982 7.886 6.826 1.00 95.19 88 ILE A O 1
ATOM 707 N N . LEU A 1 89 ? -4.030 7.200 8.694 1.00 93.12 89 LEU A N 1
ATOM 708 C CA . LEU A 1 89 ? -2.861 7.368 9.551 1.00 93.12 89 LEU A CA 1
ATOM 709 C C . LEU A 1 89 ? -1.675 6.510 9.071 1.00 93.12 89 LEU A C 1
ATOM 711 O O . LEU A 1 89 ? -0.638 7.096 8.772 1.00 93.12 89 LEU A O 1
ATOM 715 N N . PRO A 1 90 ? -1.798 5.172 8.921 1.00 93.19 90 PRO A N 1
ATOM 716 C CA . PRO A 1 90 ? -0.686 4.372 8.416 1.00 93.19 90 PRO A CA 1
ATOM 717 C C . PRO A 1 90 ? -0.293 4.743 6.979 1.00 93.19 90 PRO A C 1
ATOM 719 O O . PRO A 1 90 ? 0.896 4.738 6.680 1.00 93.19 90 PRO A O 1
ATOM 722 N N . TYR A 1 91 ? -1.245 5.119 6.117 1.00 94.81 91 TYR A N 1
ATOM 723 C CA . TYR A 1 91 ? -0.960 5.550 4.744 1.00 94.81 91 TYR A CA 1
ATOM 724 C C . TYR A 1 91 ? -0.028 6.772 4.689 1.00 94.81 91 TYR A C 1
ATOM 726 O O . TYR A 1 91 ? 1.036 6.717 4.075 1.00 94.81 91 TYR A O 1
ATOM 734 N N . PHE A 1 92 ? -0.369 7.861 5.386 1.00 95.00 92 PHE A N 1
ATOM 735 C CA . PHE A 1 92 ? 0.481 9.057 5.395 1.00 95.00 92 PHE A CA 1
ATOM 736 C C . PHE A 1 92 ? 1.779 8.854 6.177 1.00 95.00 92 PHE A C 1
ATOM 738 O O . PHE A 1 92 ? 2.806 9.413 5.792 1.00 95.00 92 PHE A O 1
ATOM 745 N N . SER A 1 93 ? 1.766 8.038 7.237 1.00 92.81 93 SER A N 1
ATOM 746 C CA . SER A 1 93 ? 3.000 7.668 7.935 1.00 92.81 93 SER A CA 1
ATOM 747 C C . SER A 1 93 ? 3.976 6.942 7.009 1.00 92.81 93 SER A C 1
ATOM 749 O O . SER A 1 93 ? 5.157 7.275 7.016 1.00 92.81 93 SER A O 1
ATOM 751 N N . ALA A 1 94 ? 3.498 6.005 6.184 1.00 91.75 94 ALA A N 1
ATOM 752 C CA . ALA A 1 94 ? 4.338 5.286 5.231 1.00 91.75 94 ALA A CA 1
ATOM 753 C C . ALA A 1 94 ? 4.902 6.215 4.143 1.00 91.75 94 ALA A C 1
ATOM 755 O O . ALA A 1 94 ? 6.103 6.167 3.879 1.00 91.75 94 ALA A O 1
ATOM 756 N N . ILE A 1 95 ? 4.078 7.110 3.581 1.00 91.44 95 ILE A N 1
ATOM 757 C CA . ILE A 1 95 ? 4.534 8.113 2.604 1.00 91.44 95 ILE A CA 1
ATOM 758 C C . ILE A 1 95 ? 5.612 9.011 3.205 1.00 91.44 95 ILE A C 1
ATOM 760 O O . ILE A 1 95 ? 6.666 9.174 2.596 1.00 91.44 95 ILE A O 1
ATOM 764 N N . GLY A 1 96 ? 5.375 9.589 4.386 1.00 90.69 96 GLY A N 1
ATOM 765 C CA . GLY A 1 96 ? 6.335 10.497 5.016 1.00 90.69 96 GLY A CA 1
ATOM 766 C C . GLY A 1 96 ? 7.662 9.800 5.316 1.00 90.69 96 GLY A C 1
ATOM 767 O O . GLY A 1 96 ? 8.721 10.304 4.956 1.00 90.69 96 GLY A O 1
ATOM 768 N N . LEU A 1 97 ? 7.597 8.604 5.902 1.00 90.62 97 LEU A N 1
ATOM 769 C CA . LEU A 1 97 ? 8.761 7.791 6.255 1.00 90.62 97 LEU A CA 1
ATOM 770 C C . LEU A 1 97 ? 9.601 7.434 5.025 1.00 90.62 97 LEU A C 1
ATOM 772 O O . LEU A 1 97 ? 10.808 7.667 5.014 1.00 90.62 97 LEU A O 1
ATOM 776 N N . LEU A 1 98 ? 8.969 6.897 3.981 1.00 87.94 98 LEU A N 1
ATOM 777 C CA . LEU A 1 98 ? 9.672 6.458 2.776 1.00 87.94 98 LEU A CA 1
ATOM 778 C C . LEU A 1 98 ? 10.115 7.634 1.905 1.00 87.94 98 LEU A C 1
ATOM 780 O O . LEU A 1 98 ? 11.142 7.532 1.240 1.00 87.94 98 LEU A O 1
ATOM 784 N N . SER A 1 99 ? 9.417 8.770 1.966 1.00 87.75 99 SER A N 1
ATOM 785 C CA . SER A 1 99 ? 9.883 10.001 1.323 1.00 87.75 99 SER A CA 1
ATOM 786 C C . SER A 1 99 ? 11.128 10.555 2.009 1.00 87.75 99 SER A C 1
ATOM 788 O O . SER A 1 99 ? 12.095 10.889 1.333 1.00 87.75 99 SER A O 1
ATOM 790 N N . LEU A 1 100 ? 11.143 10.596 3.347 1.00 87.75 100 LEU A N 1
ATOM 791 C CA . LEU A 1 100 ? 12.323 11.000 4.118 1.00 87.75 100 LEU A CA 1
ATOM 792 C C . LEU A 1 100 ? 13.508 10.064 3.867 1.00 87.75 100 LEU A C 1
ATOM 794 O O . LEU A 1 100 ? 14.620 10.536 3.654 1.00 87.75 100 LEU A O 1
ATOM 798 N N . ALA A 1 101 ? 13.270 8.751 3.834 1.00 85.69 101 ALA A N 1
ATOM 799 C CA . ALA A 1 101 ? 14.304 7.781 3.488 1.00 85.69 101 ALA A CA 1
ATOM 800 C C . ALA A 1 101 ? 14.815 7.979 2.049 1.00 85.69 101 ALA A C 1
ATOM 802 O O . ALA A 1 101 ? 16.021 7.992 1.831 1.00 85.69 101 ALA A O 1
ATOM 803 N N . GLY A 1 102 ? 13.918 8.195 1.080 1.00 82.88 102 GLY A N 1
ATOM 804 C CA . GLY A 1 102 ? 14.275 8.434 -0.320 1.00 82.88 102 GLY A CA 1
ATOM 805 C C . GLY A 1 102 ? 15.080 9.718 -0.542 1.00 82.88 102 GLY A C 1
ATOM 806 O O . GLY A 1 102 ? 15.975 9.730 -1.380 1.00 82.88 102 GLY A O 1
ATOM 807 N N . LEU A 1 103 ? 14.821 10.776 0.235 1.00 84.75 103 LEU A N 1
ATOM 808 C CA . LEU A 1 103 ? 15.591 12.026 0.185 1.00 84.75 103 LEU A CA 1
ATOM 809 C C . LEU A 1 103 ? 17.045 11.862 0.650 1.00 84.75 103 LEU A C 1
ATOM 811 O O . LEU A 1 103 ? 17.904 12.621 0.211 1.00 84.75 103 LEU A O 1
ATOM 815 N N . LEU A 1 104 ? 17.323 10.892 1.526 1.00 83.69 104 LEU A N 1
ATOM 816 C CA . LEU A 1 104 ? 18.680 10.596 1.996 1.00 83.69 104 LEU A CA 1
ATOM 817 C C . LEU A 1 104 ? 19.468 9.692 1.042 1.00 83.69 104 LEU A C 1
ATOM 819 O O . LEU A 1 104 ? 20.667 9.495 1.248 1.00 83.69 104 LEU A O 1
ATOM 823 N N . ASN A 1 105 ? 18.819 9.146 0.013 1.00 81.19 105 ASN A N 1
ATOM 824 C CA . ASN A 1 105 ? 19.468 8.301 -0.976 1.00 81.19 105 ASN A CA 1
ATOM 825 C C . ASN A 1 105 ? 20.374 9.153 -1.892 1.00 81.19 105 ASN A C 1
ATOM 827 O O . ASN A 1 105 ? 19.960 10.239 -2.296 1.00 81.19 105 ASN A O 1
ATOM 831 N N . PRO A 1 106 ? 21.572 8.683 -2.286 1.00 76.00 106 PRO A N 1
ATOM 832 C CA . PRO A 1 106 ? 22.470 9.397 -3.200 1.00 76.00 106 PRO A CA 1
ATOM 833 C C . PRO A 1 106 ? 21.867 9.667 -4.587 1.00 76.00 106 PRO A C 1
ATOM 835 O O . PRO A 1 106 ? 22.246 10.640 -5.230 1.00 76.00 106 PRO A O 1
ATOM 838 N N . LEU A 1 107 ? 20.901 8.856 -5.040 1.00 72.62 107 LEU A N 1
ATOM 839 C CA . LEU A 1 107 ? 20.119 9.117 -6.261 1.00 72.62 107 LEU A CA 1
ATOM 840 C C . LEU A 1 107 ? 19.035 10.201 -6.055 1.00 72.62 107 LEU A C 1
ATOM 842 O O . LEU A 1 107 ? 18.394 10.651 -7.008 1.00 72.62 107 LEU A O 1
ATOM 846 N N . GLY A 1 108 ? 18.834 10.630 -4.809 1.00 74.50 108 GLY A N 1
ATOM 847 C CA . GLY A 1 108 ? 18.075 11.804 -4.399 1.00 74.50 108 GLY A CA 1
ATOM 848 C C . GLY A 1 108 ? 16.618 11.827 -4.857 1.00 74.50 108 GLY A C 1
ATOM 849 O O . GLY A 1 108 ? 15.906 10.819 -4.886 1.00 74.50 108 GLY A O 1
ATOM 850 N N . ILE A 1 109 ? 16.170 13.031 -5.229 1.00 79.38 109 ILE A N 1
ATOM 851 C CA . ILE A 1 109 ? 14.780 13.332 -5.593 1.00 79.38 109 ILE A CA 1
ATOM 852 C C . ILE A 1 109 ? 14.289 12.531 -6.813 1.00 79.38 109 ILE A C 1
ATOM 854 O O . ILE A 1 109 ? 13.093 12.278 -6.936 1.00 79.38 109 ILE A O 1
ATOM 858 N N . GLN A 1 110 ? 15.183 12.091 -7.706 1.00 76.69 110 GLN A N 1
ATOM 859 C CA . GLN A 1 110 ? 14.791 11.284 -8.866 1.00 76.69 110 GLN A CA 1
ATOM 860 C C . GLN A 1 110 ? 14.225 9.930 -8.434 1.00 76.69 110 GLN A C 1
ATOM 862 O O . GLN A 1 110 ? 13.157 9.539 -8.905 1.00 76.69 110 GLN A O 1
ATOM 867 N N . LEU A 1 111 ? 14.876 9.253 -7.482 1.00 74.69 111 LEU A N 1
ATOM 868 C CA . LEU A 1 111 ? 14.395 7.972 -6.961 1.00 74.69 111 LEU A CA 1
ATOM 869 C C . LEU A 1 111 ? 13.099 8.138 -6.155 1.00 74.69 111 LEU A C 1
ATOM 871 O O . LEU A 1 111 ? 12.225 7.266 -6.185 1.00 74.69 111 LEU A O 1
ATOM 875 N N . LEU A 1 112 ? 12.946 9.281 -5.477 1.00 80.19 112 LEU A N 1
ATOM 876 C CA . LEU A 1 112 ? 11.703 9.642 -4.803 1.00 80.19 112 LEU A CA 1
ATOM 877 C C . LEU A 1 112 ? 10.531 9.679 -5.796 1.00 80.19 112 LEU A C 1
ATOM 879 O O . LEU A 1 112 ? 9.510 9.033 -5.560 1.00 80.19 112 LEU A O 1
ATOM 883 N N . TRP A 1 113 ? 10.688 10.395 -6.911 1.00 79.31 113 TRP A N 1
ATOM 884 C CA . TRP A 1 113 ? 9.636 10.549 -7.921 1.00 79.31 113 TRP A CA 1
ATOM 885 C C . TRP A 1 113 ? 9.384 9.286 -8.741 1.00 79.31 113 TRP A C 1
ATOM 887 O O . TRP A 1 113 ? 8.234 8.987 -9.053 1.00 79.31 113 TRP A O 1
ATOM 897 N N . GLN A 1 114 ? 10.435 8.547 -9.092 1.00 79.31 114 GLN A N 1
ATOM 898 C CA . GLN A 1 114 ? 10.323 7.388 -9.982 1.00 79.31 114 GLN A CA 1
ATOM 899 C C . GLN A 1 114 ? 9.937 6.098 -9.256 1.00 79.31 114 GLN A C 1
ATOM 901 O O . GLN A 1 114 ? 9.346 5.214 -9.871 1.00 79.31 114 GLN A O 1
ATOM 906 N N . SER A 1 115 ? 10.261 5.975 -7.966 1.00 78.00 115 SER A N 1
ATOM 907 C CA . SER A 1 115 ? 10.101 4.720 -7.228 1.00 78.00 115 SER A CA 1
ATOM 908 C C . SER A 1 115 ? 9.329 4.908 -5.929 1.00 78.00 115 SER A C 1
ATOM 910 O O . SER A 1 115 ? 8.242 4.350 -5.775 1.00 78.00 115 SER A O 1
ATOM 912 N N . ALA A 1 116 ? 9.821 5.739 -5.008 1.00 82.00 116 ALA A N 1
ATOM 913 C CA . ALA A 1 116 ? 9.257 5.787 -3.661 1.00 82.00 116 ALA A CA 1
ATOM 914 C C . ALA A 1 116 ? 7.813 6.315 -3.638 1.00 82.00 116 ALA A C 1
ATOM 916 O O . ALA A 1 116 ? 6.960 5.711 -2.991 1.00 82.00 116 ALA A O 1
ATOM 917 N N . LEU A 1 117 ? 7.500 7.395 -4.361 1.00 85.44 117 LEU A N 1
ATOM 918 C CA . LEU A 1 117 ? 6.141 7.941 -4.428 1.00 85.44 117 LEU A CA 1
ATOM 919 C C . LEU A 1 117 ? 5.174 7.021 -5.192 1.00 85.44 117 LEU A C 1
ATOM 921 O O . LEU A 1 117 ? 4.111 6.723 -4.640 1.00 85.44 117 LEU A O 1
ATOM 925 N N . PRO A 1 118 ? 5.505 6.494 -6.389 1.00 85.31 118 PRO A N 1
ATOM 926 C CA . PRO A 1 118 ? 4.661 5.502 -7.049 1.00 85.31 118 PRO A CA 1
ATOM 927 C C . PRO A 1 118 ? 4.420 4.255 -6.195 1.00 85.31 118 PRO A C 1
ATOM 929 O O . PRO A 1 118 ? 3.285 3.796 -6.107 1.00 85.31 118 PRO A O 1
ATOM 932 N N . ALA A 1 119 ? 5.440 3.737 -5.506 1.00 82.62 119 ALA A N 1
ATOM 933 C CA . ALA A 1 119 ? 5.299 2.562 -4.649 1.00 82.62 119 ALA A CA 1
ATOM 934 C C . ALA A 1 119 ? 4.459 2.839 -3.389 1.00 82.62 119 ALA A C 1
ATOM 936 O O . ALA A 1 119 ? 3.706 1.974 -2.941 1.00 82.62 119 ALA A O 1
ATOM 937 N N . THR A 1 120 ? 4.553 4.042 -2.819 1.00 86.94 120 THR A N 1
ATOM 938 C CA . THR A 1 120 ? 3.853 4.400 -1.575 1.00 86.94 120 THR A CA 1
ATOM 939 C C . THR A 1 120 ? 2.529 5.085 -1.840 1.00 86.94 120 THR A C 1
ATOM 941 O O . THR A 1 120 ? 1.481 4.466 -1.682 1.00 86.94 120 THR A O 1
ATOM 944 N N . ALA A 1 121 ? 2.556 6.336 -2.289 1.00 89.44 121 ALA A N 1
ATOM 945 C CA . ALA A 1 121 ? 1.362 7.105 -2.592 1.00 89.44 121 ALA A CA 1
ATOM 946 C C . ALA A 1 121 ? 0.521 6.436 -3.682 1.00 89.44 121 ALA A C 1
ATOM 948 O O . ALA A 1 121 ? -0.697 6.425 -3.570 1.00 89.44 121 ALA A O 1
ATOM 949 N N . GLY A 1 122 ? 1.145 5.831 -4.697 1.00 89.12 122 GLY A N 1
ATOM 950 C CA . GLY A 1 122 ? 0.435 5.041 -5.706 1.00 89.12 122 GLY A CA 1
ATOM 951 C C . GLY A 1 122 ? 0.044 3.656 -5.188 1.00 89.12 122 GLY A C 1
ATOM 952 O O . GLY A 1 122 ? -1.137 3.336 -5.099 1.00 89.12 122 GLY A O 1
ATOM 953 N N . GLY A 1 123 ? 1.018 2.834 -4.803 1.00 89.19 123 GLY A N 1
ATOM 954 C CA . GLY A 1 123 ? 0.790 1.439 -4.422 1.00 89.19 123 GLY A CA 1
ATOM 955 C C . GLY A 1 123 ? -0.109 1.277 -3.197 1.00 89.19 123 GLY A C 1
ATOM 956 O O . GLY A 1 123 ? -0.998 0.438 -3.198 1.00 89.19 123 GLY A O 1
ATOM 957 N N . GLN A 1 124 ? 0.025 2.105 -2.164 1.00 93.88 124 GLN A N 1
ATOM 958 C CA . GLN A 1 124 ? -0.714 1.944 -0.899 1.00 93.88 124 GLN A CA 1
ATOM 959 C C . GLN A 1 124 ? -2.049 2.699 -0.866 1.00 93.88 124 GLN A C 1
ATOM 961 O O . GLN A 1 124 ? -2.788 2.626 0.120 1.00 93.88 124 GLN A O 1
ATOM 966 N N . SER A 1 125 ? -2.373 3.406 -1.945 1.00 93.94 125 SER A N 1
ATOM 967 C CA . SER A 1 125 ? -3.575 4.229 -2.102 1.00 93.94 125 SER A CA 1
ATOM 968 C C . SER A 1 125 ? -4.891 3.482 -1.857 1.00 93.94 125 SER A C 1
ATOM 970 O O . SER A 1 125 ? -5.861 4.082 -1.392 1.00 93.94 125 SER A O 1
ATOM 972 N N . GLY A 1 126 ? -4.902 2.154 -2.013 1.00 93.19 126 GLY A N 1
ATOM 973 C CA . GLY A 1 126 ? -5.975 1.255 -1.589 1.00 93.19 126 GLY A CA 1
ATOM 974 C C . GLY A 1 126 ? -6.495 1.525 -0.174 1.00 93.19 126 GLY A C 1
ATOM 975 O O . GLY A 1 126 ? -7.698 1.418 0.070 1.00 93.19 126 GLY A O 1
ATOM 976 N N . LEU A 1 127 ? -5.633 1.963 0.750 1.00 94.88 127 LEU A N 1
ATOM 977 C CA . LEU A 1 127 ? -6.015 2.359 2.111 1.00 94.88 127 LEU A CA 1
ATOM 978 C C . LEU A 1 127 ? -6.995 3.547 2.160 1.00 94.88 127 LEU A C 1
ATOM 980 O O . LEU A 1 127 ? -7.796 3.643 3.095 1.00 94.88 127 LEU A O 1
ATOM 984 N N . LEU A 1 128 ? -6.979 4.436 1.168 1.00 94.00 128 LEU A N 1
ATOM 985 C CA . LEU A 1 128 ? -7.845 5.616 1.117 1.00 94.00 128 LEU A CA 1
ATOM 986 C C . LEU A 1 128 ? -9.280 5.283 0.704 1.00 94.00 128 LEU A C 1
ATOM 988 O O . LEU A 1 128 ? -10.222 5.914 1.186 1.00 94.00 128 LEU A O 1
ATOM 992 N N . TRP A 1 129 ? -9.458 4.301 -0.180 1.00 92.62 129 TRP A N 1
ATOM 993 C CA . TRP A 1 129 ? -10.752 4.019 -0.807 1.00 92.62 129 TRP A CA 1
ATOM 994 C C . TRP A 1 129 ? -11.305 2.625 -0.540 1.00 92.62 129 TRP A C 1
ATOM 996 O O . TRP A 1 129 ? -12.439 2.355 -0.938 1.00 92.62 129 TRP A O 1
ATOM 1006 N N . LEU A 1 130 ? -10.578 1.742 0.157 1.00 93.50 130 LEU A N 1
ATOM 1007 C CA . LEU A 1 130 ? -11.036 0.371 0.430 1.00 93.50 130 LEU A CA 1
ATOM 1008 C C . LEU A 1 130 ? -12.445 0.294 1.025 1.00 93.50 130 LEU A C 1
ATOM 1010 O O . LEU A 1 130 ? -13.155 -0.675 0.774 1.00 93.50 130 LEU A O 1
ATOM 1014 N N . GLN A 1 131 ? -12.886 1.335 1.738 1.00 91.31 131 GLN A N 1
ATOM 1015 C CA . GLN A 1 131 ? -14.196 1.402 2.388 1.00 91.31 131 GLN A CA 1
ATOM 1016 C C . GLN A 1 131 ? -15.360 1.327 1.390 1.00 91.31 131 GLN A C 1
ATOM 1018 O O . GLN A 1 131 ? -16.422 0.790 1.718 1.00 91.31 131 GLN A O 1
ATOM 1023 N N . TYR A 1 132 ? -15.150 1.818 0.165 1.00 91.81 132 TYR A N 1
ATOM 1024 C CA . TYR A 1 132 ? -16.144 1.801 -0.909 1.00 91.81 132 TYR A CA 1
ATOM 1025 C C . TYR A 1 132 ? -16.271 0.422 -1.558 1.00 91.81 132 TYR A C 1
ATOM 1027 O O . TYR A 1 132 ? -17.321 0.082 -2.095 1.00 91.81 132 TYR A O 1
ATOM 1035 N N . TYR A 1 133 ? -15.229 -0.401 -1.452 1.00 93.12 133 TYR A N 1
ATOM 1036 C CA . TYR A 1 133 ? -15.178 -1.723 -2.068 1.00 93.12 133 TYR A CA 1
ATOM 1037 C C . TYR A 1 133 ? -15.648 -2.839 -1.136 1.00 93.12 133 TYR A C 1
ATOM 1039 O O . TYR A 1 133 ? -15.812 -3.973 -1.583 1.00 93.12 133 TYR A O 1
ATOM 1047 N N . ILE A 1 134 ? -15.921 -2.548 0.137 1.00 94.00 134 ILE A N 1
ATOM 1048 C CA . ILE A 1 134 ? -16.423 -3.543 1.089 1.00 94.00 134 ILE A CA 1
ATOM 1049 C C . ILE A 1 134 ? -17.833 -4.013 0.660 1.00 94.00 134 ILE A C 1
ATOM 1051 O O . ILE A 1 134 ? -18.718 -3.177 0.446 1.00 94.00 134 ILE A O 1
ATOM 1055 N N . PRO A 1 135 ? -18.107 -5.331 0.571 1.00 93.50 135 PRO A N 1
ATOM 1056 C CA . PRO A 1 135 ? -19.445 -5.853 0.265 1.00 93.50 135 PRO A CA 1
ATOM 1057 C C . PRO A 1 135 ? -20.506 -5.434 1.297 1.00 93.50 135 PRO A C 1
ATOM 1059 O O . PRO A 1 135 ? -20.222 -5.398 2.499 1.00 93.50 135 PRO A O 1
ATOM 1062 N N . ARG A 1 136 ? -21.738 -5.128 0.853 1.00 89.06 136 ARG A N 1
ATOM 1063 C CA . ARG A 1 136 ? -22.858 -4.656 1.712 1.00 89.06 136 ARG A CA 1
ATOM 1064 C C . ARG A 1 136 ? -23.199 -5.614 2.855 1.00 89.06 136 ARG A C 1
ATOM 1066 O O . ARG A 1 136 ? -23.353 -5.153 3.975 1.00 89.06 136 ARG A O 1
ATOM 1073 N N . GLY A 1 137 ? -23.177 -6.922 2.610 1.00 89.88 137 GLY A N 1
ATOM 1074 C CA . GLY A 1 137 ? -23.432 -7.947 3.634 1.00 89.88 137 GLY A CA 1
ATOM 1075 C C . GLY A 1 137 ? -22.263 -8.242 4.585 1.00 89.88 137 GLY A C 1
ATOM 1076 O O . GLY A 1 137 ? -22.299 -9.233 5.309 1.00 89.88 137 GLY A O 1
ATOM 1077 N N . THR A 1 138 ? -21.187 -7.449 4.573 1.00 92.31 138 THR A N 1
ATOM 1078 C CA . THR A 1 138 ? -20.048 -7.698 5.469 1.00 92.31 138 THR A CA 1
ATOM 1079 C C . THR A 1 138 ? -20.371 -7.179 6.864 1.00 92.31 138 THR A C 1
ATOM 1081 O O . THR A 1 138 ? -20.390 -5.969 7.082 1.00 92.31 138 THR A O 1
ATOM 1084 N N . VAL A 1 139 ? -20.581 -8.098 7.802 1.00 92.12 139 VAL A N 1
ATOM 1085 C CA . VAL A 1 139 ? -20.823 -7.802 9.219 1.00 92.12 139 VAL A CA 1
ATOM 1086 C C . VAL A 1 139 ? -19.598 -8.141 10.076 1.00 92.12 139 VAL A C 1
ATOM 1088 O O . VAL A 1 139 ? -18.833 -9.037 9.705 1.00 92.12 139 VAL A O 1
ATOM 1091 N N . PRO A 1 140 ? -19.363 -7.434 11.196 1.00 91.94 140 PRO A N 1
ATOM 1092 C CA . PRO A 1 140 ? -18.289 -7.775 12.122 1.00 91.94 140 PRO A CA 1
ATOM 1093 C C . PRO A 1 140 ? -18.507 -9.150 12.761 1.00 91.94 140 PRO A C 1
ATOM 1095 O O . PRO A 1 140 ? -19.581 -9.424 13.284 1.00 91.94 140 PRO A O 1
ATOM 1098 N N . ASN A 1 141 ? -17.462 -9.980 12.819 1.00 90.06 141 ASN A N 1
ATOM 1099 C CA . ASN A 1 141 ? -17.511 -11.249 13.563 1.00 90.06 141 ASN A CA 1
ATOM 1100 C C . ASN A 1 141 ? -17.312 -11.044 15.077 1.00 90.06 141 ASN A C 1
ATOM 1102 O O . ASN A 1 141 ? -17.369 -11.994 15.852 1.00 90.06 141 ASN A O 1
ATOM 1106 N N . ARG A 1 142 ? -16.986 -9.818 15.500 1.00 84.69 142 ARG A N 1
ATOM 1107 C CA . ARG A 1 142 ? -16.693 -9.461 16.890 1.00 84.69 142 ARG A CA 1
ATOM 1108 C C . ARG A 1 142 ? -16.879 -7.973 17.134 1.00 84.69 142 ARG A C 1
ATOM 1110 O O . ARG A 1 142 ? -16.799 -7.172 16.203 1.00 84.69 142 ARG A O 1
ATOM 1117 N N . LYS A 1 143 ? -17.050 -7.605 18.406 1.00 81.31 143 LYS A N 1
ATOM 1118 C CA . LYS A 1 143 ? -17.056 -6.204 18.834 1.00 81.31 143 LYS A CA 1
ATOM 1119 C C . LYS A 1 143 ? -15.675 -5.578 18.644 1.00 81.31 143 LYS A C 1
ATOM 1121 O O . LYS A 1 143 ? -14.644 -6.210 18.871 1.00 81.31 143 LYS A O 1
ATOM 1126 N N . SER A 1 144 ? -15.676 -4.318 18.229 1.00 74.94 144 SER A N 1
ATOM 1127 C CA . SER A 1 144 ? -14.466 -3.519 18.094 1.00 74.94 144 SER A CA 1
ATOM 1128 C C . SER A 1 144 ? -13.971 -3.077 19.472 1.00 74.94 144 SER A C 1
ATOM 1130 O O . SER A 1 144 ? -14.681 -2.359 20.171 1.00 74.94 144 SER A O 1
ATOM 1132 N N . GLU A 1 145 ? -12.760 -3.464 19.866 1.00 78.19 145 GLU A N 1
ATOM 1133 C CA . GLU A 1 145 ? -12.133 -2.951 21.096 1.00 78.19 145 GLU A CA 1
ATOM 1134 C C . GLU A 1 145 ? -11.476 -1.589 20.825 1.00 78.19 145 GLU A C 1
ATOM 1136 O O . GLU A 1 145 ? -11.135 -1.262 19.690 1.00 78.19 145 GLU A O 1
ATOM 1141 N N . ASN A 1 146 ? -11.257 -0.761 21.840 1.00 78.06 146 ASN A N 1
ATOM 1142 C CA . ASN A 1 146 ? -10.545 0.501 21.633 1.00 78.06 146 ASN A CA 1
ATOM 1143 C C . ASN A 1 146 ? -9.035 0.255 21.472 1.00 78.06 146 ASN A C 1
ATOM 1145 O O . ASN A 1 146 ? -8.441 -0.538 22.200 1.00 78.06 146 ASN A O 1
ATOM 1149 N N . LEU A 1 147 ? -8.400 0.934 20.507 1.00 80.06 147 LEU A N 1
ATOM 1150 C CA . LEU A 1 147 ? -6.937 0.969 20.422 1.00 80.06 147 LEU A CA 1
ATOM 1151 C C . LEU A 1 147 ? -6.426 1.902 21.524 1.00 80.06 147 LEU A C 1
ATOM 1153 O O . LEU A 1 147 ? -6.553 3.122 21.410 1.00 80.06 147 LEU A O 1
ATOM 1157 N N . ALA A 1 148 ? -5.865 1.331 22.587 1.00 82.75 148 ALA A N 1
ATOM 1158 C CA . ALA A 1 148 ? -5.156 2.106 23.595 1.00 82.75 148 ALA A CA 1
ATOM 1159 C C . ALA A 1 148 ? -3.830 2.630 23.022 1.00 82.75 148 ALA A C 1
ATOM 1161 O O . ALA A 1 148 ? -3.145 1.940 22.260 1.00 82.75 148 ALA A O 1
ATOM 1162 N N . ARG A 1 149 ? -3.460 3.857 23.395 1.00 82.88 149 ARG A N 1
ATOM 1163 C CA . ARG A 1 149 ? -2.168 4.439 23.024 1.00 82.88 149 ARG A CA 1
ATOM 1164 C C . ARG A 1 149 ? -1.088 3.845 23.926 1.00 82.88 149 ARG A C 1
ATOM 1166 O O . ARG A 1 149 ? -1.161 3.996 25.139 1.00 82.88 149 ARG A O 1
ATOM 1173 N N . SER A 1 150 ? -0.086 3.197 23.338 1.00 88.06 150 SER A N 1
ATOM 1174 C CA . SER A 1 150 ? 1.090 2.719 24.069 1.00 88.06 150 SER A CA 1
ATOM 1175 C C . SER A 1 150 ? 2.298 3.574 23.708 1.00 88.06 150 SER A C 1
ATOM 1177 O O . SER A 1 150 ? 2.780 3.522 22.578 1.00 88.06 150 SER A O 1
ATOM 1179 N N . TYR A 1 151 ? 2.781 4.371 24.662 1.00 89.81 151 TYR A N 1
ATOM 1180 C CA . TYR A 1 151 ? 3.957 5.221 24.459 1.00 89.81 151 TYR A CA 1
ATOM 1181 C C . TYR A 1 151 ? 5.234 4.407 24.246 1.00 89.81 151 TYR A C 1
ATOM 1183 O O . TYR A 1 151 ? 6.059 4.801 23.432 1.00 89.81 151 TYR A O 1
ATOM 1191 N N . ILE A 1 152 ? 5.346 3.236 24.880 1.00 92.19 152 ILE A N 1
ATOM 1192 C CA . ILE A 1 152 ? 6.466 2.307 24.682 1.00 92.19 152 ILE A CA 1
ATOM 1193 C C . ILE A 1 152 ? 6.572 1.918 23.202 1.00 92.19 152 ILE A C 1
ATOM 1195 O O . ILE A 1 152 ? 7.620 2.094 22.590 1.00 92.19 152 ILE A O 1
ATOM 1199 N N . TRP A 1 153 ? 5.467 1.476 22.591 1.00 90.00 153 TRP A N 1
ATOM 1200 C CA . TRP A 1 153 ? 5.452 1.125 21.168 1.00 90.00 153 TRP A CA 1
ATOM 1201 C C . TRP A 1 153 ? 5.694 2.322 20.247 1.00 90.00 153 TRP A C 1
ATOM 1203 O O . TRP A 1 153 ? 6.290 2.151 19.190 1.00 90.00 153 TRP A O 1
ATOM 1213 N N . ILE A 1 154 ? 5.266 3.527 20.636 1.00 89.50 154 ILE A N 1
ATOM 1214 C CA . ILE A 1 154 ? 5.546 4.750 19.869 1.00 89.50 154 ILE A CA 1
ATOM 1215 C C . ILE A 1 154 ? 7.044 5.073 19.893 1.00 89.50 154 ILE A C 1
ATOM 1217 O O . ILE A 1 154 ? 7.605 5.380 18.845 1.00 89.50 154 ILE A O 1
ATOM 1221 N N . VAL A 1 155 ? 7.695 4.976 21.056 1.00 93.81 155 VAL A N 1
ATOM 1222 C CA . VAL A 1 155 ? 9.141 5.211 21.195 1.00 93.81 155 VAL A CA 1
ATOM 1223 C C . VAL A 1 155 ? 9.932 4.160 20.419 1.00 93.81 155 VAL A C 1
ATOM 1225 O O . VAL A 1 155 ? 10.805 4.522 19.636 1.00 93.81 155 VAL A O 1
ATOM 1228 N N . ILE A 1 156 ? 9.586 2.876 20.562 1.00 93.81 156 ILE A N 1
ATOM 1229 C CA . ILE A 1 156 ? 10.215 1.791 19.792 1.00 93.81 156 ILE A CA 1
ATOM 1230 C C . ILE A 1 156 ? 10.051 2.039 18.291 1.00 93.81 156 ILE A C 1
ATOM 1232 O O . ILE A 1 156 ? 11.028 1.958 17.551 1.00 93.81 156 ILE A O 1
ATOM 1236 N N . ALA A 1 157 ? 8.839 2.384 17.842 1.00 90.06 157 ALA A N 1
ATOM 1237 C CA . ALA A 1 157 ? 8.593 2.698 16.441 1.00 90.06 157 ALA A CA 1
ATOM 1238 C C . ALA A 1 157 ? 9.475 3.858 15.973 1.00 90.06 157 ALA A C 1
ATOM 1240 O O . ALA A 1 157 ? 10.119 3.704 14.946 1.00 90.06 157 ALA A O 1
ATOM 1241 N N . ALA A 1 158 ? 9.561 4.953 16.739 1.00 92.88 158 ALA A N 1
ATOM 1242 C CA . ALA A 1 158 ? 10.384 6.117 16.410 1.00 92.88 158 ALA A CA 1
ATOM 1243 C C . ALA A 1 158 ? 11.880 5.781 16.290 1.00 92.88 158 ALA A C 1
ATOM 1245 O O . ALA A 1 158 ? 12.542 6.247 15.361 1.00 92.88 158 ALA A O 1
ATOM 1246 N N . ILE A 1 159 ? 12.412 4.959 17.200 1.00 95.00 159 ILE A N 1
ATOM 1247 C CA . ILE A 1 159 ? 13.802 4.485 17.137 1.00 95.00 159 ILE A CA 1
ATOM 1248 C C . ILE A 1 159 ? 14.013 3.659 15.865 1.00 95.00 159 ILE A C 1
ATOM 1250 O O . ILE A 1 159 ? 14.924 3.949 15.092 1.00 95.00 159 ILE A O 1
ATOM 1254 N N . LEU A 1 160 ? 13.146 2.675 15.606 1.00 94.00 160 LEU A N 1
ATOM 1255 C CA . LEU A 1 160 ? 13.255 1.807 14.432 1.00 94.00 160 LE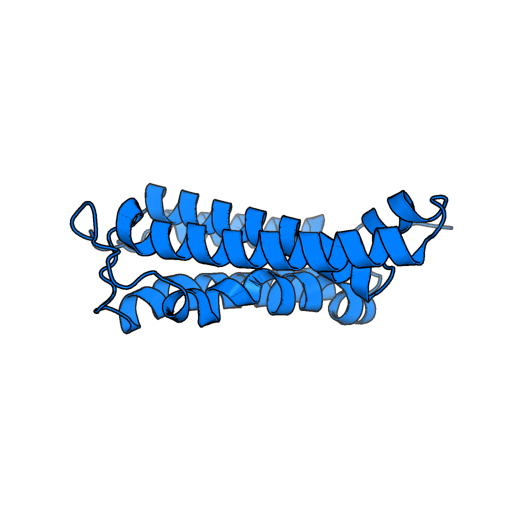U A CA 1
ATOM 1256 C C . LEU A 1 160 ? 13.137 2.587 13.118 1.00 94.00 160 LEU A C 1
ATOM 1258 O O . LEU A 1 160 ? 13.912 2.334 12.197 1.00 94.00 160 LEU A O 1
ATOM 1262 N N . THR A 1 161 ? 12.227 3.562 13.023 1.00 91.25 161 THR A N 1
ATOM 1263 C CA . THR A 1 161 ? 12.150 4.426 11.838 1.00 91.25 161 THR A CA 1
ATOM 1264 C C . THR A 1 161 ? 13.381 5.286 11.671 1.00 91.25 161 THR A C 1
ATOM 1266 O O . THR A 1 161 ? 13.836 5.453 10.546 1.00 91.25 161 THR A O 1
ATOM 1269 N N . SER A 1 162 ? 13.933 5.820 12.758 1.00 91.38 162 SER A N 1
ATOM 1270 C CA . SER A 1 162 ? 15.138 6.650 12.687 1.00 91.38 162 SER A CA 1
ATOM 1271 C C . SER A 1 162 ? 16.324 5.833 12.178 1.00 91.38 162 SER A C 1
ATOM 1273 O O . SER A 1 162 ? 17.022 6.266 11.263 1.00 91.38 162 SER A O 1
ATOM 1275 N N . VAL A 1 163 ? 16.496 4.611 12.694 1.00 92.31 163 VAL A N 1
ATOM 1276 C CA . VAL A 1 163 ? 17.509 3.662 12.209 1.00 92.31 163 VAL A CA 1
ATOM 1277 C C . VAL A 1 163 ? 17.272 3.320 10.738 1.00 92.31 163 VAL A C 1
ATOM 1279 O O . VAL A 1 163 ? 18.204 3.402 9.946 1.00 92.31 163 VAL A O 1
ATOM 1282 N N . TYR A 1 164 ? 16.037 3.004 10.340 1.00 89.00 164 TYR A N 1
ATOM 1283 C CA . TYR A 1 164 ? 15.706 2.727 8.939 1.00 89.00 164 TYR A CA 1
ATOM 1284 C C . TYR A 1 164 ? 16.072 3.901 8.019 1.00 89.00 164 TYR A C 1
ATOM 1286 O O . TYR A 1 164 ? 16.761 3.713 7.021 1.00 89.00 164 TYR A O 1
ATOM 1294 N N . VAL A 1 165 ? 15.657 5.118 8.367 1.00 88.12 165 VAL A N 1
ATOM 1295 C CA . VAL A 1 165 ? 15.891 6.318 7.553 1.00 88.12 165 VAL A CA 1
ATOM 1296 C C . VAL A 1 165 ? 17.390 6.625 7.450 1.00 88.12 165 VAL A C 1
ATOM 1298 O O . VAL A 1 165 ? 17.891 6.845 6.351 1.00 88.12 165 VAL A O 1
ATOM 1301 N N . VAL A 1 166 ? 18.124 6.593 8.565 1.00 88.19 166 VAL A N 1
ATOM 1302 C CA . VAL A 1 166 ? 19.543 6.986 8.599 1.00 88.19 166 VAL A CA 1
ATOM 1303 C C . VAL A 1 166 ? 20.470 5.903 8.053 1.00 88.19 166 VAL A C 1
ATOM 1305 O O . VAL A 1 166 ? 21.477 6.234 7.435 1.00 88.19 166 VAL A O 1
ATOM 1308 N N . VAL A 1 167 ? 20.165 4.625 8.274 1.00 87.31 167 VAL A N 1
ATOM 1309 C CA . VAL A 1 167 ? 21.035 3.518 7.852 1.00 87.31 167 VAL A CA 1
ATOM 1310 C C . VAL A 1 167 ? 20.640 3.023 6.466 1.00 87.31 167 VAL A C 1
ATOM 1312 O O . VAL A 1 167 ? 21.460 3.035 5.555 1.00 87.31 167 VAL A O 1
ATOM 1315 N N . LEU A 1 168 ? 19.379 2.621 6.286 1.00 83.06 168 LEU A N 1
ATOM 1316 C CA . LEU A 1 168 ? 18.909 2.021 5.032 1.00 83.06 168 LEU A CA 1
ATOM 1317 C C . LEU A 1 168 ? 18.512 3.076 3.993 1.00 83.06 168 LEU A C 1
ATOM 1319 O O . LEU A 1 168 ? 18.735 2.868 2.803 1.00 83.06 168 LEU A O 1
ATOM 1323 N N . GLY A 1 169 ? 17.973 4.222 4.422 1.00 79.69 169 GLY A N 1
ATOM 1324 C CA . GLY A 1 169 ? 17.590 5.313 3.517 1.00 79.69 169 GLY A CA 1
ATOM 1325 C C . GLY A 1 169 ? 18.769 5.907 2.741 1.00 79.69 169 GLY A C 1
ATOM 1326 O O . GLY A 1 169 ? 18.613 6.286 1.584 1.00 79.69 169 GLY A O 1
ATOM 1327 N N . ARG A 1 170 ? 19.978 5.884 3.319 1.00 81.31 170 ARG A N 1
ATOM 1328 C CA . ARG A 1 170 ? 21.208 6.322 2.635 1.00 81.31 170 ARG A CA 1
ATOM 1329 C C . ARG A 1 170 ? 21.592 5.442 1.446 1.00 81.31 170 ARG A C 1
ATOM 1331 O O . ARG A 1 170 ? 22.401 5.867 0.631 1.00 81.31 170 ARG A O 1
ATOM 1338 N N . GLY A 1 171 ? 20.996 4.258 1.309 1.00 77.00 171 GLY A N 1
ATOM 1339 C CA . GLY A 1 171 ? 21.262 3.351 0.200 1.00 77.00 171 GLY A CA 1
ATOM 1340 C C . GLY A 1 171 ? 22.717 2.877 0.143 1.00 77.00 171 GLY A C 1
ATOM 1341 O O . GLY A 1 171 ? 23.487 3.019 1.090 1.00 77.00 171 GLY A O 1
ATOM 1342 N N . ILE A 1 172 ? 23.086 2.289 -0.994 1.00 75.81 172 ILE A N 1
ATOM 1343 C CA . ILE A 1 172 ? 24.445 1.824 -1.280 1.00 75.81 172 ILE A CA 1
ATOM 1344 C C . ILE A 1 172 ? 24.983 2.672 -2.430 1.00 75.81 172 ILE A C 1
ATOM 1346 O O . ILE A 1 172 ? 24.350 2.778 -3.481 1.00 75.81 172 ILE A O 1
ATOM 1350 N N . THR A 1 173 ? 26.157 3.271 -2.247 1.00 71.00 173 THR A N 1
ATOM 1351 C CA . THR A 1 173 ? 26.873 3.964 -3.321 1.00 71.00 173 THR A CA 1
ATOM 1352 C C . THR A 1 173 ? 27.524 2.937 -4.238 1.00 71.00 173 THR A C 1
ATOM 1354 O O . THR A 1 173 ? 28.626 2.460 -3.964 1.00 71.00 173 THR A O 1
ATOM 1357 N N . LEU A 1 174 ? 26.851 2.593 -5.332 1.00 63.09 174 LEU A N 1
ATOM 1358 C CA . LEU A 1 174 ? 27.443 1.791 -6.398 1.00 63.09 174 LEU A CA 1
ATOM 1359 C C . LEU A 1 174 ? 28.510 2.639 -7.100 1.00 63.09 174 LEU A C 1
ATOM 1361 O O . LEU A 1 174 ? 28.182 3.554 -7.852 1.00 63.09 174 LEU A O 1
ATOM 1365 N N . HIS A 1 175 ? 29.782 2.374 -6.806 1.00 58.50 175 HIS A N 1
ATOM 1366 C CA . HIS A 1 175 ? 30.881 2.904 -7.610 1.00 58.50 175 HIS A CA 1
ATOM 1367 C C . HIS A 1 175 ? 30.897 2.101 -8.914 1.00 58.50 175 HIS A C 1
ATOM 1369 O O . HIS A 1 175 ? 30.900 0.871 -8.870 1.00 58.50 175 HIS A O 1
ATOM 1375 N N . ARG A 1 176 ? 30.791 2.801 -10.048 1.00 49.78 176 ARG A N 1
ATOM 1376 C CA . ARG A 1 176 ? 30.962 2.203 -11.377 1.00 49.78 176 ARG A CA 1
ATOM 1377 C C . ARG A 1 176 ? 32.434 2.002 -11.677 1.00 49.78 176 ARG A C 1
ATOM 1379 O O . ARG A 1 176 ? 33.211 2.917 -11.330 1.00 49.78 176 ARG A O 1
#

Secondary structure (DSSP, 8-state):
-HHHHHHHHHHHHHHHHHHHHHHHHHHH--SHHHHHTTT-SSHHHHHHHHHHHHHHHHHHHHHHHHHIIIIII---TT-HHHHHHHHHHHHHHHHHHHHHHHHTSTTHHHHIIIIIHIIIIIGGGHHHHHHHHS-TT---SSPPPP----HHHHHHHHHHHHHIIIIITT------

Sequence (176 aa):
MSMRYFLLITCAFNLFSGTGYFFFSGVTNFGDWAAVISGLHPHWLWRMLLVVGGATAYYAAVRVVGIGLVRYVGVPRDQQRRMRKLTILPYFSAIGLLSLAGLLNPLGIQLLWQSALPATAGGQSGLLWLQYYIPRGTVPNRKSENLARSYIWIVIAAILTSVYVVVLGRGITLHR

pLDDT: mean 89.47, std 7.54, range [49.78, 97.44]

Foldseek 3Di:
DVVLLVVLVVLLLVQLLVLLVLQLCLVVCDDDQVVVLVPPPPSNVSSVCSNVRSVVSNLVSLAVSLLSCCAVQVQFLVPVVVLLVSLVVVLVVQLVLLLLLQCLEPVHPVCCVSPSCCSRVVSSVSSNCSSVSYDPPRHYNDHHDDDDDDVVVVVVVVVVSVCCSVPVSHPDPDDD

Radius of gyration: 18.3 Å; chains: 1; bounding box: 54×26×52 Å